Protein 2V14 (pdb70)

CATH classification: 3.30.1520.10

Structure (mmCIF, N/CA/C/O backbone):
data_2V14
#
_entry.id   2V14
#
_cell.length_a   100.894
_cell.length_b   100.894
_cell.length_c   100.894
_cell.angle_alpha   90.00
_cell.angle_beta   90.00
_cell.angle_gamma   90.00
#
_symmetry.space_group_name_H-M   'I 2 3'
#
loop_
_entity.id
_entity.type
_entity.pdbx_description
1 polymer 'KINESIN-LIKE MOTOR PROTEIN C20ORF23'
2 water water
#
loop_
_atom_site.group_PDB
_atom_site.id
_atom_site.type_symbol
_atom_site.label_atom_id
_atom_site.label_alt_id
_atom_site.label_comp_id
_atom_site.label_asym_id
_atom_site.label_entity_id
_atom_site.label_seq_id
_atom_site.pdbx_PDB_ins_code
_atom_site.Cartn_x
_atom_site.Cartn_y
_atom_site.Cartn_z
_atom_site.occupancy
_atom_site.B_iso_or_equiv
_atom_site.auth_seq_id
_atom_site.auth_comp_id
_atom_site.auth_asym_id
_atom_site.auth_atom_id
_atom_site.pdbx_PDB_model_num
ATOM 1 N N . ASP A 1 1 ? 11.549 23.596 6.922 1.00 67.82 1179 ASP A N 1
ATOM 2 C CA . ASP A 1 1 ? 12.754 24.059 6.154 1.00 67.77 1179 ASP A CA 1
ATOM 3 C C . ASP A 1 1 ? 12.559 25.471 5.572 1.00 67.00 1179 ASP A C 1
ATOM 4 O O . ASP A 1 1 ? 13.206 26.424 6.008 1.00 66.87 1179 ASP A O 1
ATOM 9 N N . LEU A 1 2 ? 11.652 25.601 4.606 1.00 66.09 1180 LEU A N 1
ATOM 10 C CA . LEU A 1 2 ? 11.337 26.893 3.996 1.00 64.90 1180 LEU A CA 1
ATOM 11 C C . LEU A 1 2 ? 10.211 27.580 4.754 1.00 64.08 1180 LEU A C 1
ATOM 12 O O . LEU A 1 2 ? 9.954 28.767 4.561 1.00 64.01 1180 LEU A O 1
ATOM 17 N N . LYS A 1 3 ? 9.549 26.817 5.619 1.00 63.00 1181 LYS A N 1
ATOM 18 C CA . LYS A 1 3 ? 8.480 27.326 6.471 1.00 62.03 1181 LYS A CA 1
ATOM 19 C C . LYS A 1 3 ? 9.023 27.818 7.821 1.00 60.44 1181 LYS A C 1
ATOM 20 O O . LYS A 1 3 ? 8.394 28.648 8.490 1.00 60.40 1181 LYS A O 1
ATOM 26 N N . ASP A 1 4 ? 10.197 27.311 8.202 1.00 58.18 1182 ASP A N 1
ATOM 27 C CA . ASP A 1 4 ? 10.943 27.810 9.362 1.00 56.05 1182 ASP A CA 1
ATOM 28 C C . ASP A 1 4 ? 12.332 28.328 8.937 1.00 53.18 1182 ASP A C 1
ATOM 29 O O . ASP A 1 4 ? 13.355 27.739 9.307 1.00 52.94 1182 ASP A O 1
ATOM 34 N N . PRO A 1 5 ? 12.375 29.427 8.156 1.00 50.45 1183 PRO A N 1
ATOM 35 C CA . PRO A 1 5 ? 13.619 29.821 7.477 1.00 48.43 1183 PRO A CA 1
ATOM 36 C C . PRO A 1 5 ? 14.680 30.541 8.335 1.00 46.48 1183 PRO A C 1
ATOM 37 O O . PRO A 1 5 ? 15.861 30.545 7.971 1.00 45.80 1183 PRO A O 1
ATOM 41 N N . ILE A 1 6 ? 14.261 31.159 9.435 1.00 43.85 1184 ILE A N 1
ATOM 42 C CA . ILE A 1 6 ? 15.178 31.881 10.302 1.00 41.77 1184 ILE A CA 1
ATOM 43 C C . ILE A 1 6 ? 15.228 31.217 11.682 1.00 41.18 1184 ILE A C 1
ATOM 44 O O . ILE A 1 6 ? 14.210 31.084 12.361 1.00 40.57 1184 ILE A O 1
ATOM 49 N N . LYS A 1 7 ? 16.414 30.769 12.075 1.00 40.42 1185 LYS A N 1
ATOM 50 C CA . LYS A 1 7 ? 16.610 30.215 13.419 1.00 39.96 1185 LYS A CA 1
ATOM 51 C C . LYS A 1 7 ? 17.527 31.154 14.185 1.00 38.30 1185 LYS A C 1
ATOM 52 O O . LYS A 1 7 ? 18.405 31.812 13.607 1.00 37.40 1185 LYS A O 1
ATOM 58 N N . ILE A 1 8 ? 17.325 31.220 15.490 1.00 36.58 1186 ILE A N 1
ATOM 59 C CA . ILE A 1 8 ? 18.127 32.118 16.289 1.00 35.26 1186 ILE A CA 1
ATOM 60 C C . ILE A 1 8 ? 18.370 31.571 17.698 1.00 33.69 1186 ILE A C 1
ATOM 61 O O . ILE A 1 8 ? 17.492 30.969 18.292 1.00 33.34 1186 ILE A O 1
ATOM 66 N N . SER A 1 9 ? 19.602 31.686 18.184 1.00 31.86 1187 SER A N 1
ATOM 67 C CA . SER A 1 9 ? 19.877 31.349 19.562 1.00 31.46 1187 SER A CA 1
ATOM 68 C C . SER A 1 9 ? 20.944 32.245 20.181 1.00 29.87 1187 SER A C 1
ATOM 69 O O . SER A 1 9 ? 21.639 32.968 19.487 1.00 28.80 1187 SER A O 1
ATOM 72 N N . ILE A 1 10 ? 21.005 32.241 21.508 1.00 28.75 1188 ILE A N 1
ATOM 73 C CA . ILE A 1 10 ? 22.015 32.987 22.222 1.00 28.20 1188 ILE A CA 1
ATOM 74 C C . ILE A 1 10 ? 22.668 31.981 23.133 1.00 27.72 1188 ILE A C 1
ATOM 75 O O . ILE A 1 10 ? 22.282 31.831 24.296 1.00 28.18 1188 ILE A O 1
ATOM 80 N N . PRO A 1 11 ? 23.649 31.247 22.599 1.00 28.04 1189 PRO A N 1
ATOM 81 C CA . PRO A 1 11 ? 24.232 30.169 23.416 1.00 28.29 1189 PRO A CA 1
ATOM 82 C C . PRO A 1 11 ? 25.052 30.630 24.608 1.00 27.98 1189 PRO A C 1
ATOM 83 O O . PRO A 1 11 ? 25.290 29.839 25.507 1.00 27.67 1189 PRO A O 1
ATOM 87 N N . ARG A 1 12 ? 25.479 31.888 24.631 1.00 27.80 1190 ARG A N 1
ATOM 88 C CA . ARG A 1 12 ? 26.323 32.359 25.738 1.00 28.80 1190 ARG A CA 1
ATOM 89 C C . ARG A 1 12 ? 26.469 33.873 25.782 1.00 29.00 1190 ARG A C 1
ATOM 90 O O . ARG A 1 12 ? 26.072 34.576 24.863 1.00 28.20 1190 ARG A O 1
ATOM 98 N N . TYR A 1 13 ? 27.012 34.356 26.881 1.00 29.68 1191 TYR A N 1
ATOM 99 C CA . TYR A 1 13 ? 27.323 35.755 27.044 1.00 30.82 1191 TYR A CA 1
ATOM 100 C C . TYR A 1 13 ? 28.787 35.859 27.483 1.00 31.34 1191 TYR A C 1
ATOM 101 O O . TYR A 1 13 ? 29.387 34.871 27.927 1.00 30.88 1191 TYR A O 1
ATOM 110 N N . VAL A 1 14 ? 29.365 37.044 27.325 1.00 32.61 1192 VAL A N 1
ATOM 111 C CA . VAL A 1 14 ? 30.784 37.275 27.604 1.00 33.72 1192 VAL A CA 1
ATOM 112 C C . VAL A 1 14 ? 30.951 38.640 28.238 1.00 36.18 1192 VAL A C 1
ATOM 113 O O . VAL A 1 14 ? 30.239 39.595 27.895 1.00 36.34 1192 VAL A O 1
ATOM 117 N N . LEU A 1 15 ? 31.879 38.725 29.181 1.00 38.63 1193 LEU A N 1
ATOM 118 C CA . LEU A 1 15 ? 32.192 39.986 29.832 1.00 41.01 1193 LEU A CA 1
ATOM 119 C C . LEU A 1 15 ? 33.213 40.722 28.976 1.00 42.54 1193 LEU A C 1
ATOM 120 O O . LEU A 1 15 ? 34.248 40.160 28.637 1.00 43.14 1193 LEU A O 1
ATOM 125 N N . CYS A 1 16 ? 32.900 41.960 28.601 1.00 44.76 1194 CYS A N 1
ATOM 126 C CA . CYS A 1 16 ? 33.785 42.778 27.770 1.00 46.89 1194 CYS A CA 1
ATOM 127 C C . CYS A 1 16 ? 34.168 44.027 28.511 1.00 48.46 1194 CYS A C 1
ATOM 128 O O . CYS A 1 16 ? 33.424 44.503 29.364 1.00 47.85 1194 CYS A O 1
ATOM 131 N N . GLY A 1 17 ? 35.309 44.588 28.130 1.00 50.95 1195 GLY A N 1
ATOM 132 C CA . GLY A 1 17 ? 35.764 45.848 28.697 1.00 54.07 1195 GLY A CA 1
ATOM 133 C C . GLY A 1 17 ? 36.516 45.629 29.986 1.00 56.14 1195 GLY A C 1
ATOM 134 O O . GLY A 1 17 ? 36.430 44.563 30.604 1.00 56.39 1195 GLY A O 1
ATOM 135 N N . GLN A 1 18 ? 37.279 46.638 30.380 1.00 58.45 1196 GLN A N 1
ATOM 136 C CA . GLN A 1 18 ? 37.987 46.580 31.649 1.00 60.64 1196 GLN A CA 1
ATOM 137 C C . GLN A 1 18 ? 37.623 47.783 32.504 1.00 61.40 1196 GLN A C 1
ATOM 138 O O . GLN A 1 18 ? 37.240 48.849 31.988 1.00 61.61 1196 GLN A O 1
ATOM 144 N N . GLY A 1 19 ? 37.732 47.596 33.816 1.00 62.22 1197 GLY A N 1
ATOM 145 C CA . GLY A 1 19 ? 37.360 48.624 34.762 1.00 62.89 1197 GLY A CA 1
ATOM 146 C C . GLY A 1 19 ? 35.862 48.545 34.916 1.00 63.41 1197 GLY A C 1
ATOM 147 O O . GLY A 1 19 ? 35.311 47.455 35.117 1.00 64.17 1197 GLY A O 1
ATOM 148 N N . LYS A 1 20 ? 35.199 49.696 34.822 1.00 63.24 1198 LYS A N 1
ATOM 149 C CA . LYS A 1 20 ? 33.748 49.756 34.987 1.00 62.64 1198 LYS A CA 1
ATOM 150 C C . LYS A 1 20 ? 33.104 50.352 33.741 1.00 61.61 1198 LYS A C 1
ATOM 151 O O . LYS A 1 20 ? 32.000 50.906 33.777 1.00 61.71 1198 LYS A O 1
ATOM 157 N N . ASP A 1 21 ? 33.846 50.242 32.642 1.00 59.92 1199 ASP A N 1
ATOM 158 C CA . ASP A 1 21 ? 33.260 50.118 31.316 1.00 58.20 1199 ASP A CA 1
ATOM 159 C C . ASP A 1 21 ? 32.837 48.649 31.090 1.00 55.84 1199 ASP A C 1
ATOM 160 O O . ASP A 1 21 ? 32.327 48.313 30.023 1.00 55.91 1199 ASP A O 1
ATOM 165 N N . ALA A 1 22 ? 33.056 47.784 32.086 1.00 52.73 1200 ALA A N 1
ATOM 166 C CA . ALA A 1 22 ? 32.910 46.347 31.879 1.00 49.21 1200 ALA A CA 1
ATOM 167 C C . ALA A 1 22 ? 31.453 45.933 31.842 1.00 46.72 1200 ALA A C 1
ATOM 168 O O . ALA A 1 22 ? 30.662 46.269 32.723 1.00 46.88 1200 ALA A O 1
ATOM 170 N N . HIS A 1 23 ? 31.099 45.196 30.806 1.00 43.14 1201 HIS A N 1
ATOM 171 C CA . HIS A 1 23 ? 29.714 44.887 30.569 1.00 39.76 1201 HIS A CA 1
ATOM 172 C C . HIS A 1 23 ? 29.616 43.548 29.861 1.00 37.84 1201 HIS A C 1
ATOM 173 O O . HIS A 1 23 ? 30.601 43.050 29.299 1.00 37.48 1201 HIS A O 1
ATOM 180 N N . PHE A 1 24 ? 28.424 42.976 29.904 1.00 35.01 1202 PHE A N 1
ATOM 181 C CA . PHE A 1 24 ? 28.144 41.734 29.237 1.00 33.43 1202 PHE A CA 1
ATOM 182 C C . PHE A 1 24 ? 27.627 41.975 27.833 1.00 32.52 1202 PHE A C 1
ATOM 183 O O . PHE A 1 24 ? 26.892 42.936 27.576 1.00 32.45 1202 PHE A O 1
ATOM 191 N N . GLU A 1 25 ? 28.070 41.118 26.928 1.00 31.32 1203 GLU A N 1
ATOM 192 C CA . GLU A 1 25 ? 27.579 41.075 25.562 1.00 30.67 1203 GLU A CA 1
ATOM 193 C C . GLU A 1 25 ? 27.068 39.673 25.290 1.00 29.53 1203 GLU A C 1
ATOM 194 O O . GLU A 1 25 ? 27.623 38.708 25.794 1.00 29.32 1203 GLU A O 1
ATOM 200 N N . PHE A 1 26 ? 26.012 39.582 24.495 1.00 27.73 1204 PHE A N 1
ATOM 201 C CA . PHE A 1 26 ? 25.350 38.328 24.225 1.00 26.28 1204 PHE A CA 1
ATOM 202 C C . PHE A 1 26 ? 25.717 37.858 22.840 1.00 25.64 1204 PHE A C 1
ATOM 203 O O . PHE A 1 26 ? 25.726 38.649 21.891 1.00 24.25 1204 PHE A O 1
ATOM 211 N N . GLU A 1 27 ? 26.045 36.570 22.756 1.00 24.63 1205 GLU A N 1
ATOM 212 C CA . GLU A 1 27 ? 26.483 35.949 21.522 1.00 25.58 1205 GLU A CA 1
ATOM 213 C C . GLU A 1 27 ? 25.255 35.455 20.784 1.00 25.06 1205 GLU A C 1
ATOM 214 O O . GLU A 1 27 ? 24.705 34.405 21.126 1.00 24.32 1205 GLU A O 1
ATOM 220 N N . VAL A 1 28 ? 24.844 36.226 19.780 1.00 24.65 1206 VAL A N 1
ATOM 221 C CA . VAL A 1 28 ? 23.661 35.941 18.996 1.00 24.16 1206 VAL A CA 1
ATOM 222 C C . VAL A 1 28 ? 24.042 35.145 17.758 1.00 25.05 1206 VAL A C 1
ATOM 223 O O . VAL A 1 28 ? 24.772 35.632 16.874 1.00 23.62 1206 VAL A O 1
ATOM 227 N N . LYS A 1 29 ? 23.547 33.911 17.696 1.00 25.58 1207 LYS A N 1
ATOM 228 C CA . LYS A 1 29 ? 23.771 33.075 16.536 1.00 27.07 1207 LYS A CA 1
ATOM 229 C C . LYS A 1 29 ? 22.515 33.045 15.681 1.00 26.90 1207 LYS A C 1
ATOM 230 O O . LYS A 1 29 ? 21.450 32.669 16.158 1.00 26.36 1207 LYS A O 1
ATOM 236 N N . ILE A 1 30 ? 22.647 33.452 14.420 1.00 27.56 1208 ILE A N 1
ATOM 237 C CA . ILE A 1 30 ? 21.499 33.515 13.512 1.00 29.32 1208 ILE A CA 1
ATOM 238 C C . ILE A 1 30 ? 21.743 32.735 12.218 1.00 30.07 1208 ILE A C 1
ATOM 239 O O . ILE A 1 30 ? 22.807 32.827 11.595 1.00 30.97 1208 ILE A O 1
ATOM 244 N N . THR A 1 31 ? 20.737 31.959 11.846 1.00 30.09 1209 THR A N 1
ATOM 245 C CA . THR A 1 31 ? 20.763 31.151 10.665 1.00 31.02 1209 THR A CA 1
ATOM 246 C C . THR A 1 31 ? 19.558 31.566 9.834 1.00 31.08 1209 THR A C 1
ATOM 247 O O . THR A 1 31 ? 18.423 31.524 10.300 1.00 31.17 1209 THR A O 1
ATOM 251 N N . VAL A 1 32 ? 19.813 32.050 8.629 1.00 31.20 1210 VAL A N 1
ATOM 252 C CA . VAL A 1 32 ? 18.733 32.254 7.690 1.00 31.83 1210 VAL A CA 1
ATOM 253 C C . VAL A 1 32 ? 18.998 31.281 6.578 1.00 32.33 1210 VAL A C 1
ATOM 254 O O . VAL A 1 32 ? 19.990 31.425 5.829 1.00 32.09 1210 VAL A O 1
ATOM 258 N N . LEU A 1 33 ? 18.142 30.264 6.514 1.00 33.32 1211 LEU A N 1
ATOM 259 C CA . LEU A 1 33 ? 18.261 29.181 5.538 1.00 35.12 1211 LEU A CA 1
ATOM 260 C C . LEU A 1 33 ? 19.672 28.586 5.611 1.00 36.05 1211 LEU A C 1
ATOM 261 O O . LEU A 1 33 ? 20.079 28.024 6.630 1.00 36.76 1211 LEU A O 1
ATOM 266 N N . ASP A 1 34 ? 20.410 28.762 4.526 1.00 36.94 1212 ASP A N 1
ATOM 267 C CA . ASP A 1 34 ? 21.778 28.316 4.368 1.00 38.55 1212 ASP A CA 1
ATOM 268 C C . ASP A 1 34 ? 22.857 29.053 5.145 1.00 37.59 1212 ASP A C 1
ATOM 269 O O . ASP A 1 34 ? 23.917 28.487 5.360 1.00 39.08 1212 ASP A O 1
ATOM 274 N N . GLU A 1 35 ? 22.630 30.315 5.509 1.00 36.24 1213 GLU A N 1
ATOM 275 C CA . GLU A 1 35 ? 23.696 31.168 6.043 1.00 34.45 121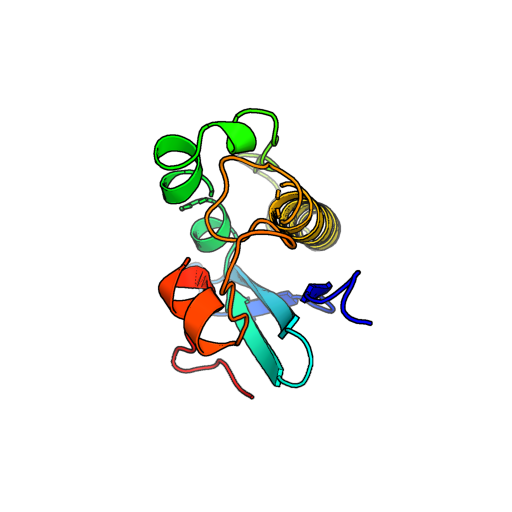3 GLU A CA 1
ATOM 276 C C . GLU A 1 35 ? 23.620 31.288 7.562 1.00 33.23 1213 GLU A C 1
ATOM 277 O O . GLU A 1 35 ? 22.562 31.572 8.106 1.00 33.42 1213 GLU A O 1
ATOM 283 N N . THR A 1 36 ? 24.752 31.105 8.231 1.00 31.20 1214 THR A N 1
ATOM 284 C CA . THR A 1 36 ? 24.844 31.253 9.670 1.00 29.89 1214 THR A CA 1
ATOM 285 C C . THR A 1 36 ? 25.932 32.274 9.968 1.00 28.28 1214 THR A C 1
ATOM 286 O O . THR A 1 36 ? 26.970 32.299 9.283 1.00 28.10 1214 THR A O 1
ATOM 290 N N . TRP A 1 37 ? 25.670 33.148 10.941 1.00 25.38 1215 TRP A N 1
ATOM 291 C CA . TRP A 1 37 ? 26.665 34.094 11.425 1.00 24.08 1215 TRP A CA 1
ATOM 292 C C . TRP A 1 37 ? 26.378 34.450 12.887 1.00 24.04 1215 TRP A C 1
ATOM 293 O O . TRP A 1 37 ? 25.294 34.171 13.407 1.00 22.85 1215 TRP A O 1
ATOM 304 N N . THR A 1 38 ? 27.347 35.086 13.520 1.00 23.90 1216 THR A N 1
ATOM 305 C CA . THR A 1 38 ? 27.289 35.353 14.943 1.00 24.90 1216 THR A CA 1
ATOM 306 C C . THR A 1 38 ? 27.711 36.781 15.206 1.00 24.77 1216 THR A C 1
ATOM 307 O O . THR A 1 38 ? 28.756 37.211 14.722 1.00 25.33 1216 THR A O 1
ATOM 311 N N . VAL A 1 39 ? 26.905 37.498 15.990 1.00 24.67 1217 VAL A N 1
ATOM 312 C CA . VAL A 1 39 ? 27.242 38.835 16.479 1.00 25.05 1217 VAL A CA 1
ATOM 313 C C . VAL A 1 39 ? 27.266 38.879 18.023 1.00 25.35 1217 VAL A C 1
ATOM 314 O O . VAL A 1 39 ? 26.554 38.124 18.679 1.00 25.72 121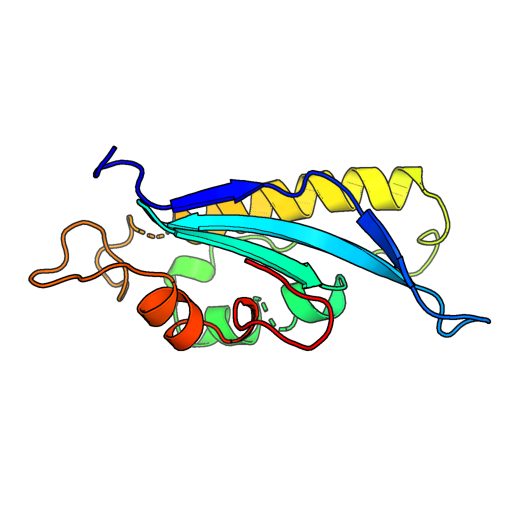7 VAL A O 1
ATOM 318 N N . PHE A 1 40 ? 28.131 39.721 18.579 1.00 25.63 1218 PHE A N 1
ATOM 319 C CA . PHE A 1 40 ? 28.158 40.012 20.011 1.00 25.88 1218 PHE A CA 1
ATOM 320 C C . PHE A 1 40 ? 27.465 41.339 20.239 1.00 26.22 1218 PHE A C 1
ATOM 321 O O . PHE A 1 40 ? 27.859 42.346 19.646 1.00 26.95 1218 PHE A O 1
ATOM 329 N N . ARG A 1 41 ? 26.425 41.338 21.073 1.00 25.24 1219 ARG A N 1
ATOM 330 C CA . ARG A 1 41 ? 25.608 42.530 21.308 1.00 24.83 1219 ARG A CA 1
ATOM 331 C C . ARG A 1 41 ? 25.280 42.688 22.784 1.00 25.10 1219 ARG A C 1
ATOM 332 O O . ARG A 1 41 ? 24.793 41.745 23.422 1.00 25.37 1219 ARG A O 1
ATOM 340 N N . ARG A 1 42 ? 25.537 43.884 23.307 1.00 24.72 1220 ARG A N 1
ATOM 341 C CA . ARG A 1 42 ? 25.147 44.273 24.656 1.00 26.19 1220 ARG A CA 1
ATOM 342 C C . ARG A 1 42 ? 23.629 44.588 24.695 1.00 25.54 1220 ARG A C 1
ATOM 343 O O . ARG A 1 42 ? 23.026 44.830 23.650 1.00 24.31 1220 ARG A O 1
ATOM 351 N N . TYR A 1 43 ? 23.032 44.532 25.889 1.00 24.36 1221 TYR A N 1
ATOM 352 C CA . TYR A 1 43 ? 21.598 44.766 26.092 1.00 25.54 1221 TYR A CA 1
ATOM 353 C C . TYR A 1 43 ? 21.100 46.035 25.400 1.00 26.77 1221 TYR A C 1
ATOM 354 O O . TYR A 1 43 ? 20.033 46.037 24.779 1.00 25.94 1221 TYR A O 1
ATOM 363 N N . SER A 1 44 ? 21.886 47.107 25.550 1.00 28.17 1222 SER A N 1
ATOM 364 C CA . SER A 1 44 ? 21.683 48.392 24.862 1.00 30.48 1222 SER A CA 1
ATOM 365 C C . SER A 1 44 ? 21.364 48.257 23.396 1.00 30.47 1222 SER A C 1
ATOM 366 O O . SER A 1 44 ? 20.436 48.901 22.912 1.00 31.48 1222 SER A O 1
ATOM 369 N N . ARG A 1 45 ? 22.149 47.448 22.687 1.00 29.76 1223 ARG A N 1
ATOM 370 C CA . ARG A 1 45 ? 21.934 47.276 21.240 1.00 29.44 1223 ARG A CA 1
ATOM 371 C C . ARG A 1 45 ? 20.592 46.626 20.918 1.00 28.67 1223 ARG A C 1
ATOM 372 O O . ARG A 1 45 ? 19.911 47.056 19.984 1.00 28.72 1223 ARG A O 1
ATOM 380 N N . PHE A 1 46 ? 20.218 45.585 21.665 1.00 27.65 1224 PHE A N 1
ATOM 381 C CA . PHE A 1 46 ? 18.914 44.942 21.471 1.00 27.60 1224 PHE A CA 1
ATOM 382 C C . PHE A 1 46 ? 17.784 45.953 21.649 1.00 28.59 1224 PHE A C 1
ATOM 383 O O . PHE A 1 46 ? 16.818 45.960 20.879 1.00 28.20 1224 PHE A O 1
ATOM 391 N N . ARG A 1 47 ? 17.880 46.746 22.717 1.00 29.78 1225 ARG A N 1
ATOM 392 C CA . ARG A 1 47 ? 16.866 47.742 23.032 1.00 32.16 1225 ARG A CA 1
ATOM 393 C C . ARG A 1 47 ? 16.764 48.804 21.945 1.00 32.81 1225 ARG A C 1
ATOM 394 O O . ARG A 1 47 ? 15.663 49.170 21.556 1.00 32.84 1225 ARG A O 1
ATOM 402 N N . GLU A 1 48 ? 17.905 49.308 21.474 1.00 34.44 1226 GLU A N 1
ATOM 403 C CA . GLU A 1 48 ? 17.892 50.280 20.383 1.00 37.27 1226 GLU A CA 1
ATOM 404 C C . GLU A 1 48 ? 17.262 49.699 19.118 1.00 38.20 1226 GLU A C 1
ATOM 405 O O . GLU A 1 48 ? 16.565 50.402 18.401 1.00 38.08 1226 GLU A O 1
ATOM 419 N N . HIS A 1 50 ? 14.910 47.320 19.082 1.00 39.09 1228 HIS A N 1
ATOM 420 C CA . HIS A 1 50 ? 13.498 47.221 19.374 1.00 39.03 1228 HIS A CA 1
ATOM 421 C C . HIS A 1 50 ? 12.828 48.579 19.180 1.00 38.86 1228 HIS A C 1
ATOM 422 O O . HIS A 1 50 ? 11.851 48.676 18.470 1.00 38.56 1228 HIS A O 1
ATOM 429 N N . LYS A 1 51 ? 13.386 49.610 19.799 1.00 39.32 1229 LYS A N 1
ATOM 430 C CA . LYS A 1 51 ? 12.809 50.954 19.744 1.00 40.46 1229 LYS A CA 1
ATOM 431 C C . LYS A 1 51 ? 12.695 51.427 18.298 1.00 41.57 1229 LYS A C 1
ATOM 432 O O . LYS A 1 51 ? 11.617 51.847 17.869 1.00 41.45 1229 LYS A O 1
ATOM 438 N N . THR A 1 52 ? 13.805 51.332 17.559 1.00 43.20 1230 THR A N 1
ATOM 439 C CA . THR A 1 52 ? 13.868 51.755 16.155 1.00 44.80 1230 THR A CA 1
ATOM 440 C C . THR A 1 52 ? 12.857 51.045 15.271 1.00 45.85 1230 THR A C 1
ATOM 441 O O . THR A 1 52 ? 12.191 51.674 14.454 1.00 46.51 1230 THR A O 1
ATOM 445 N N . LEU A 1 53 ? 12.731 49.736 15.445 1.00 47.02 1231 LEU A N 1
ATOM 446 C CA . LEU A 1 53 ? 11.873 48.952 14.579 1.00 48.15 1231 LEU A CA 1
ATOM 447 C C . LEU A 1 53 ? 10.411 48.991 15.010 1.00 49.40 1231 LEU A C 1
ATOM 448 O O . LEU A 1 53 ? 9.517 48.837 14.179 1.00 49.54 1231 LEU A O 1
ATOM 453 N N . LYS A 1 54 ? 10.174 49.197 16.299 1.00 51.04 1232 LYS A N 1
ATOM 454 C CA . LYS A 1 54 ? 8.818 49.243 16.852 1.00 53.09 1232 LYS A CA 1
ATOM 455 C C . LYS A 1 54 ? 8.023 50.442 16.342 1.00 53.99 1232 LYS A C 1
ATOM 456 O O . LYS A 1 54 ? 6.796 50.377 16.260 1.00 54.17 1232 LYS A O 1
ATOM 462 N N . LEU A 1 55 ? 8.715 51.532 16.020 1.00 55.37 1233 LEU A N 1
ATOM 463 C CA . LEU A 1 55 ? 8.045 52.682 15.432 1.00 57.28 1233 LEU A CA 1
ATOM 464 C C . LEU A 1 55 ? 7.882 52.575 13.908 1.00 58.10 1233 LEU A C 1
ATOM 465 O O . LEU A 1 55 ? 7.033 53.262 13.323 1.00 58.30 1233 LEU A O 1
ATOM 470 N N . LYS A 1 56 ? 8.664 51.702 13.272 1.00 58.97 1234 LYS A N 1
ATOM 471 C CA . LYS A 1 56 ? 8.551 51.519 11.825 1.00 60.09 1234 LYS A CA 1
ATOM 472 C C . LYS A 1 56 ? 7.510 50.478 11.471 1.00 60.29 1234 LYS A C 1
ATOM 473 O O . LYS A 1 56 ? 6.870 50.569 10.425 1.00 60.53 1234 LYS A O 1
ATOM 479 N N . TYR A 1 57 ? 7.348 49.493 12.348 1.00 60.83 1235 TYR A N 1
ATOM 480 C CA . TYR A 1 57 ? 6.413 48.393 12.128 1.00 61.37 1235 TYR A CA 1
ATOM 481 C C . TYR A 1 57 ? 5.491 48.257 13.321 1.00 61.82 1235 TYR A C 1
ATOM 482 O O . TYR A 1 57 ? 5.945 48.123 14.455 1.00 62.11 1235 TYR A O 1
ATOM 491 N N . ALA A 1 58 ? 4.192 48.303 13.053 1.00 62.57 1236 ALA A N 1
ATOM 492 C CA . ALA A 1 58 ? 3.183 48.346 14.111 1.00 62.91 1236 ALA A CA 1
ATOM 493 C C . ALA A 1 58 ? 2.973 46.990 14.757 1.00 62.97 1236 ALA A C 1
ATOM 494 O O . ALA A 1 58 ? 2.647 46.919 15.946 1.00 63.53 1236 ALA A O 1
ATOM 496 N N . GLU A 1 59 ? 3.165 45.921 13.982 1.00 62.53 1237 GLU A N 1
ATOM 497 C CA . GLU A 1 59 ? 3.008 44.554 14.493 1.00 62.06 1237 GLU A CA 1
ATOM 498 C C . GLU A 1 59 ? 3.912 44.244 15.685 1.00 61.59 1237 GLU A C 1
ATOM 499 O O . GLU A 1 59 ? 3.691 43.262 16.394 1.00 61.73 1237 GLU A O 1
ATOM 505 N N . LEU A 1 60 ? 4.911 45.100 15.894 1.00 60.93 1238 LEU A N 1
ATOM 506 C CA . LEU A 1 60 ? 5.861 44.980 16.989 1.00 60.40 1238 LEU A CA 1
ATOM 507 C C . LEU A 1 60 ? 5.405 45.685 18.279 1.00 60.19 1238 LEU A C 1
ATOM 508 O O . LEU A 1 60 ? 6.117 45.659 19.282 1.00 60.42 1238 LEU A O 1
ATOM 513 N N . ALA A 1 61 ? 4.229 46.311 18.248 1.00 59.88 1239 ALA A N 1
ATOM 514 C CA . ALA A 1 61 ? 3.594 46.871 19.462 1.00 59.29 1239 ALA A CA 1
ATOM 515 C C . ALA A 1 61 ? 3.169 45.798 20.479 1.00 58.43 1239 ALA A C 1
ATOM 516 O O . ALA A 1 61 ? 3.172 46.042 21.686 1.00 58.61 1239 ALA A O 1
ATOM 518 N N . ALA A 1 62 ? 2.805 44.620 19.990 1.00 57.08 1240 ALA A N 1
ATOM 519 C CA . ALA A 1 62 ? 2.444 43.508 20.861 1.00 56.00 1240 ALA A CA 1
ATOM 520 C C . ALA A 1 62 ? 3.656 42.861 21.562 1.00 55.11 1240 ALA A C 1
ATOM 521 O O . ALA A 1 62 ? 3.492 42.083 22.511 1.00 55.29 1240 ALA A O 1
ATOM 523 N N . LEU A 1 63 ? 4.866 43.153 21.085 1.00 53.68 1241 LEU A N 1
ATOM 524 C CA . LEU A 1 63 ? 6.073 42.564 21.675 1.00 51.65 1241 LEU A CA 1
ATOM 525 C C . LEU A 1 63 ? 6.495 43.313 22.915 1.00 50.08 1241 LEU A C 1
ATOM 526 O O . LEU A 1 63 ? 6.625 44.542 22.888 1.00 50.46 1241 LEU A O 1
ATOM 531 N N . GLU A 1 64 ? 6.717 42.583 23.999 1.00 48.10 1242 GLU A N 1
ATOM 532 C CA . GLU A 1 64 ? 7.245 43.204 25.207 1.00 46.76 1242 GLU A CA 1
ATOM 533 C C . GLU A 1 64 ? 8.757 42.966 25.329 1.00 44.63 1242 GLU A C 1
ATOM 534 O O . GLU A 1 64 ? 9.213 41.827 25.443 1.00 44.47 1242 GLU A O 1
ATOM 540 N N . PHE A 1 65 ? 9.522 44.053 25.314 1.00 41.79 1243 PHE A N 1
ATOM 541 C CA . PHE A 1 65 ? 10.962 43.957 25.447 1.00 38.76 1243 PHE A CA 1
ATOM 542 C C . PHE A 1 65 ? 11.376 43.786 26.925 1.00 38.14 1243 PHE A C 1
ATOM 543 O O . PHE A 1 65 ? 10.876 44.500 27.785 1.00 37.96 1243 PHE A O 1
ATOM 551 N N . PRO A 1 66 ? 12.297 42.834 27.220 1.00 37.49 1244 PRO A N 1
ATOM 552 C CA . PRO A 1 66 ? 12.664 42.621 28.631 1.00 36.42 1244 PRO A CA 1
ATOM 553 C C . PRO A 1 66 ? 13.354 43.820 29.267 1.00 35.74 1244 PRO A C 1
ATOM 554 O O . PRO A 1 66 ? 14.353 44.303 28.715 1.00 35.49 1244 PRO A O 1
ATOM 558 N N . PRO A 1 67 ? 12.818 44.306 30.418 1.00 34.66 1245 PRO A N 1
ATOM 559 C CA . PRO A 1 67 ? 13.390 45.440 31.137 1.00 34.38 1245 PRO A CA 1
ATOM 560 C C . PRO A 1 67 ? 14.635 45.072 31.884 1.00 33.83 1245 PRO A C 1
ATOM 561 O O . PRO A 1 67 ? 14.910 43.894 32.110 1.00 34.66 1245 PRO A O 1
ATOM 565 N N . LYS A 1 68 ? 15.372 46.099 32.260 1.00 33.60 1246 LYS A N 1
ATOM 566 C CA . LYS A 1 68 ? 16.609 45.996 32.988 1.00 33.68 1246 LYS A CA 1
ATOM 567 C C . LYS A 1 68 ? 16.448 46.820 34.259 1.00 33.99 1246 LYS A C 1
ATOM 568 O O . LYS A 1 68 ? 16.160 48.029 34.192 1.00 33.54 1246 LYS A O 1
ATOM 574 N N . LYS A 1 69 ? 16.628 46.156 35.404 1.00 33.91 1247 LYS A N 1
ATOM 575 C CA . LYS A 1 69 ? 16.515 46.820 36.697 1.00 34.12 1247 LYS A CA 1
ATOM 576 C C . LYS A 1 69 ? 17.690 47.758 36.878 1.00 34.44 1247 LYS A C 1
ATOM 577 O O . LYS A 1 69 ? 18.758 47.557 36.269 1.00 34.45 1247 LYS A O 1
ATOM 583 N N . LEU A 1 70 ? 17.500 48.781 37.710 1.00 35.03 1248 LEU A N 1
ATOM 584 C CA . LEU A 1 70 ? 18.573 49.732 38.007 1.00 36.10 1248 LEU A CA 1
ATOM 585 C C . LEU A 1 70 ? 19.754 49.061 38.706 1.00 36.96 1248 LEU A C 1
ATOM 586 O O . LEU A 1 70 ? 20.909 49.244 38.310 1.00 37.52 1248 LEU A O 1
ATOM 591 N N . PHE A 1 71 ? 19.477 48.286 39.746 1.00 37.94 1249 PHE A N 1
ATOM 592 C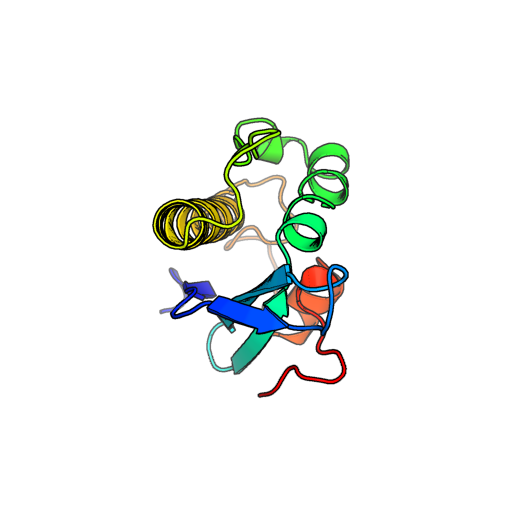 CA . PHE A 1 71 ? 20.569 47.612 40.448 1.00 38.85 1249 PHE A CA 1
ATOM 593 C C . PHE A 1 71 ? 20.570 46.111 40.204 1.00 38.88 1249 PHE A C 1
ATOM 594 O O . PHE A 1 71 ? 19.542 45.526 39.850 1.00 39.32 1249 PHE A O 1
ATOM 602 N N . GLY A 1 72 ? 21.742 45.507 40.368 1.00 39.41 1250 GLY A N 1
ATOM 603 C CA . GLY A 1 72 ? 21.875 44.047 40.424 1.00 39.49 1250 GLY A CA 1
ATOM 604 C C . GLY A 1 72 ? 22.387 43.353 39.178 1.00 39.44 1250 GLY A C 1
ATOM 605 O O . GLY A 1 72 ? 22.384 42.121 39.113 1.00 40.20 1250 GLY A O 1
ATOM 606 N N . ASN A 1 73 ? 22.832 44.122 38.189 1.00 38.96 1251 ASN A N 1
ATOM 607 C CA . ASN A 1 73 ? 23.267 43.542 36.917 1.00 38.41 1251 ASN A CA 1
ATOM 608 C C . ASN A 1 73 ? 24.724 43.076 36.888 1.00 38.34 1251 ASN A C 1
ATOM 609 O O . ASN A 1 73 ? 25.275 42.790 35.808 1.00 38.35 1251 ASN A O 1
ATOM 614 N N . LYS A 1 74 ? 25.352 43.013 38.060 1.00 37.73 1252 LYS A N 1
ATOM 615 C CA . LYS A 1 74 ? 26.675 42.380 38.156 1.00 38.37 1252 LYS A CA 1
ATOM 616 C C . LYS A 1 74 ? 26.559 40.916 38.617 1.00 37.28 1252 LYS A C 1
ATOM 617 O O . LYS A 1 74 ? 27.538 40.181 38.598 1.00 37.26 1252 LYS A O 1
ATOM 623 N N . ASP A 1 75 ? 25.348 40.510 39.005 1.00 36.42 1253 ASP A N 1
ATOM 624 C CA . ASP A 1 75 ? 25.033 39.119 39.347 1.00 35.26 1253 ASP A CA 1
ATOM 625 C C . ASP A 1 75 ? 24.851 38.276 38.071 1.00 34.43 1253 ASP A C 1
ATOM 626 O O . ASP A 1 75 ? 23.935 38.529 37.278 1.00 33.63 1253 ASP A O 1
ATOM 631 N N . GLU A 1 76 ? 25.702 37.269 37.882 1.00 33.23 1254 GLU A N 1
ATOM 632 C CA . GLU A 1 76 ? 25.629 36.423 36.680 1.00 33.08 1254 GLU A CA 1
ATOM 633 C C . GLU A 1 76 ? 24.278 35.729 36.489 1.00 32.07 1254 GLU A C 1
ATOM 634 O O . GLU A 1 76 ? 23.889 35.429 35.353 1.00 31.91 1254 GLU A O 1
ATOM 640 N N . ARG A 1 77 ? 23.563 35.491 37.584 1.00 29.83 1255 ARG A N 1
ATOM 641 C CA . ARG A 1 77 ? 22.254 34.854 37.492 1.00 29.58 1255 ARG A CA 1
ATOM 642 C C . ARG A 1 77 ? 21.237 35.756 36.819 1.00 28.60 1255 ARG A C 1
ATOM 643 O O . ARG A 1 77 ? 20.381 35.287 36.091 1.00 28.81 1255 ARG A O 1
ATOM 651 N N . VAL A 1 78 ? 21.324 37.045 37.115 1.00 27.58 1256 VAL A N 1
ATOM 652 C CA . VAL A 1 78 ? 20.599 38.082 36.402 1.00 26.95 1256 VAL A CA 1
ATOM 653 C C . VAL A 1 78 ? 20.948 38.078 34.918 1.00 25.99 1256 VAL A C 1
ATOM 654 O O . VAL A 1 78 ? 20.067 38.108 34.072 1.00 25.80 1256 VAL A O 1
ATOM 658 N N . ILE A 1 79 ? 22.242 38.024 34.616 1.00 25.84 1257 ILE A N 1
ATOM 659 C CA . ILE A 1 79 ? 22.701 38.024 33.247 1.00 25.41 1257 ILE A CA 1
ATOM 660 C C . ILE A 1 79 ? 22.234 36.771 32.515 1.00 25.42 1257 ILE A C 1
ATOM 661 O O . ILE A 1 79 ? 21.804 36.853 31.362 1.00 25.41 1257 ILE A O 1
ATOM 666 N N . ALA A 1 80 ? 22.293 35.618 33.189 1.00 24.37 1258 ALA A N 1
ATOM 667 C CA . ALA A 1 80 ? 21.824 34.369 32.601 1.00 24.25 1258 ALA A CA 1
ATOM 668 C C . ALA A 1 80 ? 20.328 34.418 32.293 1.00 24.36 1258 ALA A C 1
ATOM 669 O O . ALA A 1 80 ? 19.887 33.924 31.256 1.00 23.63 1258 ALA A O 1
ATOM 671 N N . GLU A 1 81 ? 19.536 34.963 33.217 1.00 24.65 1259 GLU A N 1
ATOM 672 C CA . GLU A 1 81 ? 18.104 35.134 32.943 1.00 26.08 1259 GLU A CA 1
ATOM 673 C C . GLU A 1 81 ? 17.914 36.085 31.766 1.00 25.61 1259 GLU A C 1
ATOM 674 O O . GLU A 1 81 ? 17.107 35.817 30.871 1.00 25.62 1259 GLU A O 1
ATOM 680 N N . ARG A 1 82 ? 18.683 37.178 31.741 1.00 25.97 1260 ARG A N 1
ATOM 681 C CA . ARG A 1 82 ? 18.642 38.088 30.569 1.00 25.82 1260 ARG A CA 1
ATOM 682 C C . ARG A 1 82 ? 18.909 37.372 29.223 1.00 25.00 1260 ARG A C 1
ATOM 683 O O . ARG A 1 82 ? 18.185 37.596 28.236 1.00 25.23 1260 ARG A O 1
ATOM 691 N N . ARG A 1 83 ? 19.929 36.518 29.188 1.00 24.00 1261 ARG A N 1
ATOM 692 C CA . ARG A 1 83 ? 20.246 35.744 27.995 1.00 22.99 1261 ARG A CA 1
ATOM 693 C C . ARG A 1 83 ? 18.998 35.006 27.489 1.00 23.40 1261 ARG A C 1
ATOM 694 O O . ARG A 1 83 ? 18.701 34.987 26.293 1.00 22.44 1261 ARG A O 1
ATOM 702 N N . SER A 1 84 ? 18.285 34.395 28.421 1.00 23.43 1262 SER A N 1
ATOM 703 C CA . SER A 1 84 ? 17.094 33.630 28.110 1.00 25.51 1262 SER A CA 1
ATOM 704 C C . SER A 1 84 ? 15.968 34.509 27.581 1.00 25.32 1262 SER A C 1
ATOM 705 O O . SER A 1 84 ? 15.332 34.189 26.583 1.00 26.26 1262 SER A O 1
ATOM 708 N N . HIS A 1 85 ? 15.717 35.619 28.256 1.00 25.32 1263 HIS A N 1
ATOM 709 C CA . HIS A 1 85 ? 14.653 36.510 27.843 1.00 26.24 1263 HIS A CA 1
ATOM 710 C C . HIS A 1 85 ? 14.952 37.176 26.499 1.00 25.09 1263 HIS A C 1
ATOM 711 O O . HIS A 1 85 ? 14.052 37.364 25.701 1.00 24.79 1263 HIS A O 1
ATOM 718 N N . LEU A 1 86 ? 16.212 37.547 26.273 1.00 24.53 1264 LEU A N 1
ATOM 719 C CA . LEU A 1 86 ? 16.617 38.152 24.991 1.00 24.02 1264 LEU A CA 1
ATOM 720 C C . LEU A 1 86 ? 16.510 37.129 23.863 1.00 24.00 1264 LEU A C 1
ATOM 721 O O . LEU A 1 86 ? 16.105 37.469 22.754 1.00 24.44 1264 LEU A O 1
ATOM 726 N N . GLU A 1 87 ? 16.838 35.872 24.143 1.00 23.75 1265 GLU A N 1
ATOM 727 C CA . GLU A 1 87 ? 16.711 34.841 23.124 1.00 24.83 1265 GLU A CA 1
ATOM 728 C C . GLU A 1 87 ? 15.217 34.643 22.783 1.00 25.92 1265 GLU A C 1
ATOM 729 O O . GLU A 1 87 ? 14.836 34.572 21.606 1.00 25.45 1265 GLU A O 1
ATOM 735 N N . LYS A 1 88 ? 14.372 34.566 23.806 1.00 26.77 1266 LYS A N 1
ATOM 736 C CA . LYS A 1 88 ? 12.937 34.501 23.555 1.00 28.62 1266 LYS A CA 1
ATOM 737 C C . LYS A 1 88 ? 12.456 35.741 22.766 1.00 28.48 1266 LYS A C 1
ATOM 738 O O . LYS A 1 88 ? 11.756 35.597 21.780 1.00 27.76 1266 LYS A O 1
ATOM 744 N N . TYR A 1 89 ? 12.873 36.943 23.167 1.00 29.27 1267 TYR A N 1
ATOM 745 C CA . TYR A 1 89 ? 12.514 38.146 22.40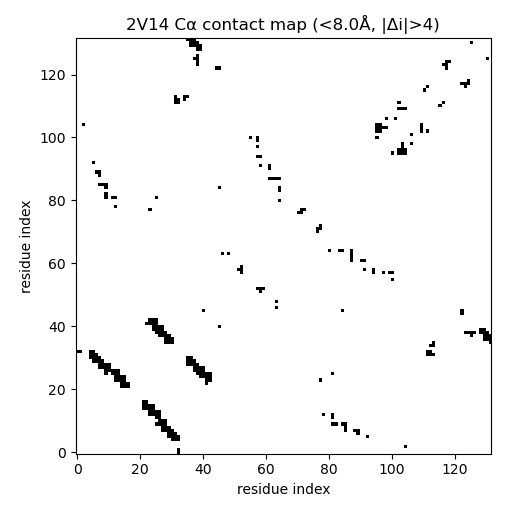1 1.00 30.42 1267 TYR A CA 1
ATOM 746 C C . TYR A 1 89 ? 12.857 38.058 20.893 1.00 30.78 1267 TYR A C 1
ATOM 747 O O . TYR A 1 89 ? 12.000 38.328 20.028 1.00 30.45 1267 TYR A O 1
ATOM 756 N N . LEU A 1 90 ? 14.101 37.690 20.578 1.00 30.39 1268 LEU A N 1
ATOM 757 C CA . LEU A 1 90 ? 14.535 37.574 19.173 1.00 30.62 1268 LEU A CA 1
ATOM 758 C C . LEU A 1 90 ? 13.705 36.568 18.378 1.00 30.88 1268 LEU A C 1
ATOM 759 O O . LEU A 1 90 ? 13.356 36.804 17.217 1.00 29.97 1268 LEU A O 1
ATOM 764 N N . ARG A 1 91 ? 13.386 35.455 19.027 1.00 31.39 1269 ARG A N 1
ATOM 765 C CA . ARG A 1 91 ? 12.563 34.415 18.434 1.00 33.30 1269 ARG A CA 1
ATOM 766 C C . ARG A 1 91 ? 11.132 34.875 18.228 1.00 34.19 1269 ARG A C 1
ATOM 767 O O . ARG A 1 91 ? 10.561 34.620 17.178 1.00 34.24 1269 ARG A O 1
ATOM 775 N N . ASP A 1 92 ? 10.565 35.599 19.193 1.00 35.56 1270 ASP A N 1
ATOM 776 C CA . ASP A 1 92 ? 9.255 36.244 18.936 1.00 36.90 1270 ASP A CA 1
ATOM 777 C C . ASP A 1 92 ? 9.330 37.328 17.863 1.00 36.72 1270 ASP A C 1
ATOM 778 O O . ASP A 1 92 ? 8.417 37.456 17.042 1.00 37.27 1270 ASP A O 1
ATOM 783 N N . PHE A 1 93 ? 10.418 38.091 17.850 1.00 36.66 1271 PHE A N 1
ATOM 784 C CA . PHE A 1 93 ? 10.572 39.160 16.865 1.00 37.18 1271 PHE A CA 1
ATOM 785 C C . PHE A 1 93 ? 10.431 38.586 15.439 1.00 37.23 1271 PHE A C 1
ATOM 786 O O . PHE A 1 93 ? 9.649 39.080 14.642 1.00 35.51 1271 PHE A O 1
ATOM 794 N N . PHE A 1 94 ? 11.159 37.509 15.157 1.00 37.87 1272 PHE A N 1
ATOM 795 C CA . PHE A 1 94 ? 11.101 36.873 13.856 1.00 38.54 1272 PHE A CA 1
ATOM 796 C C . PHE A 1 94 ? 9.781 36.179 13.526 1.00 39.84 1272 PHE A C 1
ATOM 797 O O .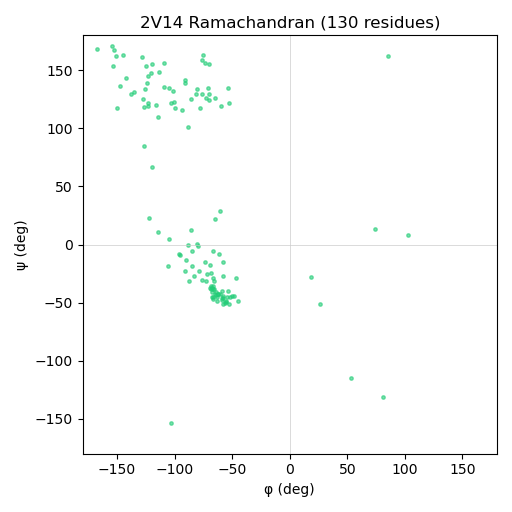 PHE A 1 94 ? 9.360 36.211 12.371 1.00 39.30 1272 PHE A O 1
ATOM 805 N N . SER A 1 95 ? 9.138 35.574 14.529 1.00 41.44 1273 SER A N 1
ATOM 806 C CA . SER A 1 95 ? 7.790 34.995 14.378 1.00 43.65 1273 SER A CA 1
ATOM 807 C C . SER A 1 95 ? 6.797 36.020 13.857 1.00 44.68 1273 SER A C 1
ATOM 808 O O . SER A 1 95 ? 6.049 35.750 12.915 1.00 45.44 1273 SER A O 1
ATOM 811 N N . VAL A 1 96 ? 6.798 37.192 14.485 1.00 45.46 1274 VAL A N 1
ATOM 812 C CA . VAL A 1 96 ? 5.917 38.291 14.111 1.00 46.30 1274 VAL A CA 1
ATOM 813 C C . VAL A 1 96 ? 6.249 38.804 12.705 1.00 46.86 1274 VAL A C 1
ATOM 814 O O . VAL A 1 96 ? 5.369 38.901 11.856 1.00 46.79 1274 VAL A O 1
ATOM 826 N N . LEU A 1 98 ? 7.770 37.400 10.233 1.00 48.69 1276 LEU A N 1
ATOM 827 C CA . LEU A 1 98 ? 7.582 36.418 9.190 1.00 49.81 1276 LEU A CA 1
ATOM 828 C C . LEU A 1 98 ? 6.103 36.126 8.941 1.00 51.32 1276 LEU A C 1
ATOM 829 O O . LEU A 1 98 ? 5.727 35.743 7.835 1.00 51.16 1276 LEU A O 1
ATOM 834 N N . GLN A 1 99 ? 5.269 36.298 9.966 1.00 52.86 1277 GLN A N 1
ATOM 835 C CA . GLN A 1 99 ? 3.864 35.907 9.866 1.00 54.54 1277 GLN A CA 1
ATOM 836 C C . GLN A 1 99 ? 2.840 37.031 9.723 1.00 54.88 1277 GLN A C 1
ATOM 837 O O . GLN A 1 99 ? 1.715 36.787 9.279 1.00 55.57 1277 GLN A O 1
ATOM 843 N N . SER A 1 100 ? 3.236 38.253 10.066 1.00 55.02 1278 SER A N 1
ATOM 844 C CA . SER A 1 100 ? 2.404 39.421 9.834 1.00 54.94 1278 SER A CA 1
ATOM 845 C C . SER A 1 100 ? 2.378 39.742 8.343 1.00 55.12 1278 SER A C 1
ATOM 846 O O . SER A 1 100 ? 3.435 39.891 7.723 1.00 55.12 1278 SER A O 1
ATOM 849 N N . ALA A 1 101 ? 1.176 39.852 7.771 1.00 55.00 1279 ALA A N 1
ATOM 850 C CA . ALA A 1 101 ? 1.028 40.102 6.332 1.00 54.79 1279 ALA A CA 1
ATOM 851 C C . ALA A 1 101 ? 1.493 41.496 5.920 1.00 54.62 1279 ALA A C 1
ATOM 852 O O . ALA A 1 101 ? 1.875 41.718 4.772 1.00 54.64 1279 ALA A O 1
ATOM 854 N N . THR A 1 102 ? 1.481 42.427 6.866 1.00 54.44 1280 THR A N 1
ATOM 855 C CA . THR A 1 102 ? 1.932 43.792 6.609 1.00 54.46 1280 THR A CA 1
ATOM 856 C C . THR A 1 102 ? 3.471 43.931 6.627 1.00 54.31 1280 THR A C 1
ATOM 857 O O . THR A 1 102 ? 4.015 45.016 6.376 1.00 54.40 1280 THR A O 1
ATOM 861 N N . SER A 1 103 ? 4.158 42.820 6.893 1.00 54.02 1281 SER A N 1
ATOM 862 C CA . SER A 1 103 ? 5.603 42.810 7.137 1.00 53.48 1281 SER A CA 1
ATOM 863 C C . SER A 1 103 ? 6.430 42.596 5.873 1.00 52.99 1281 SER A C 1
ATOM 864 O O . SER A 1 103 ? 6.091 41.751 5.045 1.00 52.78 1281 SER A O 1
ATOM 867 N N . PRO A 1 104 ? 7.541 43.342 5.740 1.00 52.52 1282 PRO A N 1
ATOM 868 C CA . PRO A 1 104 ? 8.428 43.173 4.591 1.00 52.19 1282 PRO A CA 1
ATOM 869 C C . PRO A 1 104 ? 9.139 41.814 4.569 1.00 51.95 1282 PRO A C 1
ATOM 870 O O . PRO A 1 104 ? 9.825 41.495 3.594 1.00 51.80 1282 PRO A O 1
ATOM 874 N N . LEU A 1 105 ? 8.966 41.025 5.629 1.00 51.48 1283 LEU A N 1
ATOM 875 C CA . LEU A 1 105 ? 9.535 39.681 5.699 1.00 50.83 1283 LEU A CA 1
ATOM 876 C C . LEU A 1 105 ? 8.476 38.579 5.724 1.00 50.64 1283 LEU A C 1
ATOM 877 O O . LEU A 1 105 ? 8.800 37.415 5.993 1.00 50.08 1283 LEU A O 1
ATOM 882 N N . HIS A 1 106 ? 7.216 38.933 5.464 1.00 50.87 1284 HIS A N 1
ATOM 883 C CA . HIS A 1 106 ? 6.136 37.943 5.485 1.00 51.12 1284 HIS A CA 1
ATOM 884 C C . HIS A 1 106 ? 6.496 36.744 4.580 1.00 51.39 1284 HIS A C 1
ATOM 885 O O . HIS A 1 106 ? 6.756 36.928 3.388 1.00 51.12 1284 HIS A O 1
ATOM 892 N N . ILE A 1 107 ? 6.527 35.536 5.157 1.00 51.47 1285 ILE A N 1
ATOM 893 C CA . ILE A 1 107 ? 6.961 34.332 4.430 1.00 52.34 1285 ILE A CA 1
ATOM 894 C C . ILE A 1 107 ? 6.339 34.178 3.045 1.00 52.89 1285 ILE A C 1
ATOM 895 O O . ILE A 1 107 ? 6.939 33.567 2.155 1.00 53.02 1285 ILE A O 1
ATOM 900 N N . ASN A 1 108 ? 5.135 34.710 2.875 1.00 53.29 1286 ASN A N 1
ATOM 901 C CA . ASN A 1 108 ? 4.422 34.557 1.617 1.00 53.99 1286 ASN A CA 1
ATOM 902 C C . ASN A 1 108 ? 4.391 35.793 0.737 1.00 53.75 1286 ASN A C 1
ATOM 903 O O . ASN A 1 108 ? 3.750 35.779 -0.297 1.00 54.61 1286 ASN A O 1
ATOM 908 N N . LYS A 1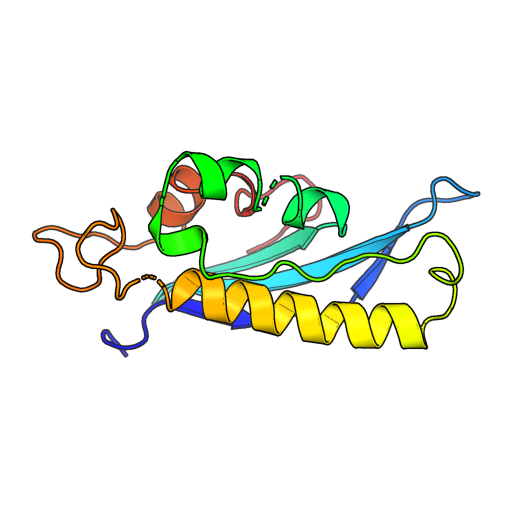 109 ? 5.080 36.855 1.137 1.00 53.53 1287 LYS A N 1
ATOM 909 C CA . LYS A 1 109 ? 5.245 38.006 0.262 1.00 53.85 1287 LYS A CA 1
ATOM 910 C C . LYS A 1 109 ? 5.814 37.517 -1.079 1.00 53.93 1287 LYS A C 1
ATOM 911 O O . LYS A 1 109 ? 6.740 36.673 -1.122 1.00 53.50 1287 LYS A O 1
ATOM 917 N N . VAL A 1 110 ? 5.223 38.012 -2.166 1.00 53.38 1288 VAL A N 1
ATOM 918 C CA . VAL A 1 110 ? 5.637 37.605 -3.504 1.00 52.68 1288 VAL A CA 1
ATOM 919 C C . VAL A 1 110 ? 6.995 38.176 -3.810 1.00 51.71 1288 VAL A C 1
ATOM 920 O O . VAL A 1 110 ? 7.246 39.381 -3.612 1.00 51.72 1288 VAL A O 1
ATOM 924 N N . GLY A 1 111 ? 7.880 37.290 -4.258 1.00 50.34 1289 GLY A N 1
ATOM 925 C CA . GLY A 1 111 ? 9.236 37.669 -4.579 1.00 48.28 1289 GLY A CA 1
ATOM 926 C C . GLY A 1 111 ? 10.086 37.919 -3.359 1.00 46.92 1289 GLY A C 1
ATOM 927 O O . GLY A 1 111 ? 11.167 38.485 -3.481 1.00 47.09 1289 GLY A O 1
ATOM 928 N N . LEU A 1 112 ? 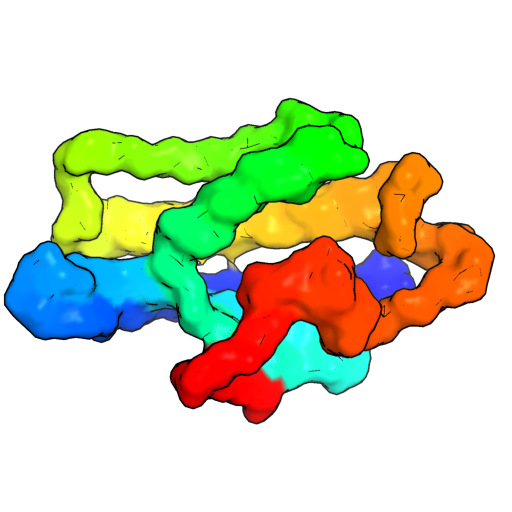9.603 37.517 -2.180 1.00 45.60 1290 LEU A N 1
ATOM 929 C CA . LEU A 1 112 ? 10.424 37.587 -0.963 1.00 43.97 1290 LEU A CA 1
ATOM 930 C C . LEU A 1 112 ? 11.690 36.748 -1.137 1.00 43.24 1290 LEU A C 1
ATOM 931 O O . LEU A 1 112 ? 11.631 35.519 -1.356 1.00 42.54 1290 LEU A O 1
ATOM 936 N N . THR A 1 113 ? 12.821 37.432 -1.043 1.00 42.48 1291 THR A N 1
ATOM 937 C CA . THR A 1 113 ? 14.108 36.797 -0.996 1.00 42.25 1291 THR A CA 1
ATOM 938 C C . THR A 1 113 ? 14.619 36.990 0.428 1.00 41.52 1291 THR A C 1
ATOM 939 O O . THR A 1 113 ? 14.501 38.086 0.994 1.00 41.33 1291 THR A O 1
ATOM 943 N N . LEU A 1 114 ? 15.169 35.924 1.004 1.00 40.05 1292 LEU A N 1
ATOM 944 C CA . LEU A 1 114 ? 15.605 35.922 2.398 1.00 38.77 1292 LEU A CA 1
ATOM 945 C C . LEU A 1 114 ? 17.070 35.476 2.515 1.00 37.59 1292 LEU A C 1
ATOM 946 O O . LEU A 1 114 ? 17.416 34.356 2.154 1.00 37.69 1292 LEU A O 1
ATOM 951 N N . SER A 1 115 ? 17.920 36.353 3.023 1.00 35.12 1293 SER A N 1
ATOM 952 C CA . SER A 1 115 ? 19.319 36.034 3.159 1.00 34.18 1293 SER A CA 1
ATOM 953 C C . SER A 1 115 ? 19.924 36.859 4.280 1.00 34.02 1293 SER A C 1
ATOM 954 O O . SER A 1 115 ? 19.284 37.791 4.797 1.00 33.66 1293 SER A O 1
ATOM 957 N N . LYS A 1 116 ? 21.158 36.530 4.637 1.00 33.38 1294 LYS A N 1
ATOM 958 C CA . LYS A 1 116 ? 21.906 37.338 5.572 1.00 33.82 1294 LYS A CA 1
ATOM 959 C C . LYS A 1 116 ? 21.822 38.768 5.089 1.00 34.08 1294 LYS A C 1
ATOM 960 O O . LYS A 1 116 ? 21.599 39.686 5.887 1.00 33.25 1294 LYS A O 1
ATOM 966 N N . HIS A 1 117 ? 21.996 38.944 3.777 1.00 34.55 1295 HIS A N 1
ATOM 967 C CA . HIS A 1 117 ? 21.952 40.257 3.168 1.00 35.32 1295 HIS A CA 1
ATOM 968 C C . HIS A 1 117 ? 20.644 41.021 3.443 1.00 35.74 1295 HIS A C 1
ATOM 969 O O . HIS A 1 117 ? 20.679 42.182 3.852 1.00 35.99 1295 HIS A O 1
ATOM 976 N N . THR A 1 118 ? 19.501 40.381 3.207 1.00 35.87 1296 THR A N 1
ATOM 977 C CA . THR A 1 118 ? 18.228 41.076 3.363 1.00 36.74 1296 THR A CA 1
ATOM 978 C C . THR A 1 118 ? 17.899 41.311 4.842 1.00 36.61 1296 THR A C 1
ATOM 979 O O . THR A 1 118 ? 17.280 42.315 5.188 1.00 36.40 1296 THR A O 1
ATOM 983 N N . ILE A 1 119 ? 18.347 40.394 5.697 1.00 36.51 1297 ILE A N 1
ATOM 984 C CA . ILE A 1 119 ? 18.243 40.550 7.145 1.00 36.82 1297 ILE A CA 1
ATOM 985 C C . ILE A 1 119 ? 19.129 41.679 7.672 1.00 37.08 1297 ILE A C 1
ATOM 986 O O . ILE A 1 119 ? 18.672 42.486 8.489 1.00 36.69 1297 ILE A O 1
ATOM 991 N N . CYS A 1 120 ? 20.379 41.756 7.210 1.00 37.26 1298 CYS A N 1
ATOM 992 C CA . CYS A 1 120 ? 21.247 42.849 7.634 1.00 38.06 1298 CYS A CA 1
ATOM 993 C C . CYS A 1 120 ? 20.759 44.213 7.127 1.00 39.08 1298 CYS A C 1
ATOM 994 O O . CYS A 1 120 ? 20.865 45.210 7.845 1.00 39.52 1298 CYS A O 1
ATOM 997 N N . GLU A 1 121 ? 20.197 44.253 5.921 1.00 40.20 1299 GLU A N 1
ATOM 998 C CA . GLU A 1 121 ? 19.549 45.471 5.413 1.00 41.11 1299 GLU A CA 1
ATOM 999 C C . GLU A 1 121 ? 18.321 45.834 6.250 1.00 40.94 1299 GLU A C 1
ATOM 1000 O O . GLU A 1 121 ? 18.089 47.009 6.549 1.00 40.98 1299 GLU A O 1
ATOM 1006 N N . PHE A 1 122 ? 17.533 44.819 6.605 1.00 40.48 1300 PHE A N 1
ATOM 1007 C CA . PHE A 1 122 ? 16.354 44.996 7.434 1.00 40.60 1300 PHE A CA 1
ATOM 1008 C C . PHE A 1 122 ? 16.676 45.581 8.820 1.00 40.69 1300 PHE A C 1
ATOM 1009 O O . PHE A 1 122 ? 15.947 46.442 9.324 1.00 41.12 1300 PHE A O 1
ATOM 1017 N N . SER A 1 123 ? 17.748 45.099 9.446 1.00 40.36 1301 SER A N 1
ATOM 1018 C CA . SER A 1 123 ? 18.238 45.707 10.695 1.00 39.59 1301 SER A CA 1
ATOM 1019 C C . SER A 1 123 ? 19.737 45.554 10.839 1.00 38.41 1301 SER A C 1
ATOM 1020 O O . SER A 1 123 ? 20.235 44.431 10.935 1.00 39.41 1301 SER A O 1
ATOM 1023 N N . PRO A 1 124 ? 20.459 46.676 10.871 1.00 37.20 1302 PRO A N 1
ATOM 1024 C CA . PRO A 1 124 ? 21.905 46.718 11.060 1.00 36.22 1302 PRO A CA 1
ATOM 1025 C C . PRO A 1 124 ? 22.399 46.140 12.388 1.00 34.92 1302 PRO A C 1
ATOM 1026 O O . PRO A 1 124 ? 23.615 46.018 12.580 1.00 34.89 1302 PRO A O 1
ATOM 1030 N N . PHE A 1 125 ? 21.473 45.809 13.293 1.00 33.59 1303 PHE A N 1
ATOM 1031 C CA . PHE A 1 125 ? 21.785 45.075 14.519 1.00 32.27 1303 PHE A CA 1
ATOM 1032 C C . PHE A 1 125 ? 22.523 43.800 14.117 1.00 31.72 1303 PHE A C 1
ATOM 1033 O O . PHE A 1 125 ? 23.501 43.423 14.742 1.00 29.91 1303 PHE A O 1
ATOM 1041 N N . PHE A 1 126 ? 22.056 43.192 13.029 1.00 31.94 1304 PHE A N 1
ATOM 1042 C CA . PHE A 1 126 ? 22.612 41.946 12.532 1.00 32.88 1304 PHE A CA 1
ATOM 1043 C C . PHE A 1 126 ? 23.844 42.065 11.623 1.00 33.73 1304 PHE A C 1
ATOM 1044 O O . PHE A 1 126 ? 24.461 41.045 11.288 1.00 33.59 1304 PHE A O 1
ATOM 1052 N N . LYS A 1 127 ? 24.231 43.294 11.265 1.00 34.96 1305 LYS A N 1
ATOM 1053 C CA . LYS A 1 127 ? 25.445 43.522 10.456 1.00 37.00 1305 LYS A CA 1
ATOM 1054 C C . LYS A 1 127 ? 26.703 43.254 11.280 1.00 37.15 1305 LYS A C 1
ATOM 1055 O O . LYS A 1 127 ? 26.836 43.730 12.387 1.00 36.62 1305 LYS A O 1
ATOM 1061 N N . LYS A 1 128 ? 27.645 42.534 10.691 1.00 39.16 1306 LYS A N 1
ATOM 1062 C CA . LYS A 1 128 ? 28.881 42.146 11.357 1.00 40.52 1306 LYS A CA 1
ATOM 1063 C C . LYS A 1 128 ? 29.820 43.315 11.589 1.00 41.41 1306 LYS A C 1
ATOM 1064 O O . LYS A 1 128 ? 30.161 44.057 10.662 1.00 42.02 1306 LYS A O 1
ATOM 1070 N N . GLY A 1 129 ? 30.189 43.503 12.849 1.00 41.77 1307 GLY A N 1
ATOM 1071 C CA . GLY A 1 129 ? 31.190 44.478 13.219 1.00 42.93 1307 GLY A CA 1
ATOM 1072 C C . GLY A 1 129 ? 32.479 43.743 13.503 1.00 43.84 1307 GLY A C 1
ATOM 1073 O O . GLY A 1 129 ? 32.694 42.629 13.002 1.00 43.68 1307 GLY A O 1
ATOM 1074 N N . VAL A 1 130 ? 33.326 44.335 14.338 1.00 44.54 1308 VAL A N 1
ATOM 1075 C CA . VAL A 1 130 ? 34.717 43.874 14.443 1.00 45.33 1308 VAL A CA 1
ATOM 1076 C C . VAL A 1 130 ? 34.927 42.486 15.084 1.00 44.55 1308 VAL A C 1
ATOM 1077 O O . VAL A 1 130 ? 35.795 41.724 14.644 1.00 45.73 1308 VAL A O 1
ATOM 1081 N N . PHE A 1 131 ? 34.146 42.153 16.103 1.00 43.25 1309 PHE A N 1
ATOM 1082 C CA . PHE A 1 131 ? 34.334 40.861 16.778 1.00 41.45 1309 PHE A CA 1
ATOM 1083 C C . PHE A 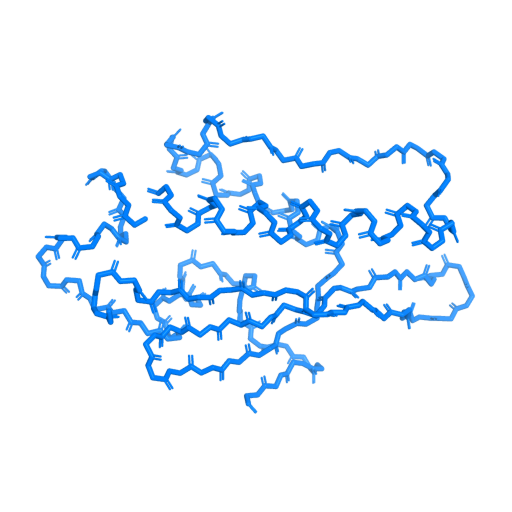1 131 ? 33.415 39.776 16.264 1.00 40.16 1309 PHE A C 1
ATOM 1084 O O . PHE A 1 131 ? 33.595 38.613 16.582 1.00 39.98 1309 PHE A O 1
ATOM 1092 N N . ASP A 1 132 ? 32.456 40.175 15.433 1.00 38.73 1310 ASP A N 1
ATOM 1093 C CA . ASP A 1 132 ? 31.455 39.286 14.859 1.00 37.51 1310 ASP A CA 1
ATOM 1094 C C . ASP A 1 132 ? 32.067 38.413 13.772 1.00 37.01 1310 ASP A C 1
ATOM 1095 O O . ASP A 1 132 ? 33.084 38.771 13.195 1.00 36.82 1310 ASP A O 1
ATOM 1100 N N . TYR A 1 133 ? 31.454 37.261 13.514 1.00 36.91 1311 TYR A N 1
ATOM 1101 C CA . TYR A 1 133 ? 32.052 36.255 12.637 1.00 37.02 1311 TYR A CA 1
ATOM 1102 C C . TYR A 1 133 ? 31.034 35.338 11.933 1.00 38.16 1311 TYR A C 1
ATOM 1103 O O . TYR A 1 133 ? 29.917 35.119 12.425 1.00 36.97 1311 TYR A O 1
ATOM 1112 N N . SER A 1 134 ? 31.436 34.810 10.776 1.00 40.04 1312 SER A N 1
ATOM 1113 C CA . SER A 1 134 ? 30.615 33.884 9.990 1.00 42.06 1312 SER A CA 1
ATOM 1114 C C . SER A 1 134 ? 30.998 32.439 10.269 1.00 43.11 1312 SER A C 1
ATOM 1115 O O . SER A 1 134 ? 32.164 32.151 10.569 1.00 43.64 1312 SER A O 1
#

Nearest PDB structures (foldseek):
  6ee0-assembly1_A  TM=9.646E-01  e=8.826E-21  Homo sapiens
  1xtn-assembly1_A  TM=8.865E-01  e=5.241E-07  Mus musculus
  6edx-assembly1_A  TM=8.338E-01  e=1.169E-06  Homo sapiens
  4oxw-assembly1_A  TM=7.797E-01  e=5.930E-07  synthetic construct
  8esf-assembly1_A  TM=6.696E-01  e=6.451E-05  Homo sapiens

Sequence (132 aa):
DLKDPIKISIPRYVLCGQGKDAHFEFEVKITVLDETWTVFRRYSRFREHKTLKLKYAELAALEFPPKKLFGNKDERVIAERRSHLEKYLRDFFSVLQSATSPLHINKVGLTLSKHTICEFSPFFKKGVFDYS

Radius of gyration: 15.36 Å; Cα contacts (8 Å, |Δi|>4): 169; chains: 1; bounding box: 37×29×45 Å

Foldseek 3Di:
DLLCFKDKAFPDKDWDDDDVVIAIWTWIWMGGHPDIKIDTGGLVLLVVLVVVCVVDVLSVPQDQDDDDPDDRVDVVVVVVVRVRSRVSVVVVCVSCPVPVDLSVSPPPPDDDDLVVVCVVPVSSPDDDVMTD

InterPro domains:
  IPR000253 Forkhead-associated (FHA) domain [PF00498] (479-544)
  IPR001683 Phox homology [PF00787] (1213-1272)
  IPR001683 Phox homology [PS50195] (1182-1296)
  IPR001683 Phox homology [SM00312] (1184-1286)
  IPR001752 Kinesin motor domain [PF00225] (9-358)
  IPR001752 Kinesin motor domain [PR00380] (93-114)
  IPR001752 Kinesin motor domain [PR00380] (214-231)
  IPR001752 Kinesin motor domain [PR00380] (247-265)
  IPR001752 Kinesin motor domain [PR00380] (308-329)
  IPR001752 Kinesin motor domain [PS50067] (3-358)
  IPR001752 Kinesin motor domain [SM00129] (1-366)
  IPR008984 SMAD/FHA domain superfamily [SSF49879] (450-554)
  IPR019821 Kinesin motor domain, conserved site [PS00411] (246-257)
  IPR027417 P-loop containing nucleoside triphosphate hydrolase [SSF52540] (3-391)
  IPR036871 PX domain superfamily [G3DSA:3.30.1520.10] (1179-1312)
  IPR036871 PX domain superfamily [SSF64268] (1183-1274)
  IPR036961 Kinesin motor domain superfamily [G3DSA:3.40.850.10] (1-382)

GO terms:
  GO:0080025 phosphatidylinositol-3,5-bisphosphate binding (F, IDA)
  GO:0005547 phosphatidylinositol-3,4,5-trisphosphate binding (F, IDA)
  GO:0005737 cytoplasm (C, IDA)
  GO:0005768 endosome (C, IDA)
  GO:0005769 early endosome (C, IDA)
  GO:0005819 spindle (C, IDA)
  GO:0008574 plus-end-directed microtubule motor activity (F, IDA)
  GO:0032266 phosphatidylinositol-3-phosphate binding (F, IDA)
  GO:0043325 phosphatidylinositol-3,4-bisphosphate binding (F, IDA)
  GO:0031901 early endosome membrane (C, EXP)
  GO:0001919 regulation of receptor recycling (P, IMP)
  GO:0045022 early endosome to late endosome transport (P, IMP)
  GO:0032801 receptor catabolic process (P, IMP)
  GO:0007173 epidermal growth factor receptor signaling pathway (P, IMP)
  GO:0005515 protein binding (F, IPI)

Organism: Homo sapiens (NCBI:txid9606)

Solvent-accessible surface area: 8354 Å² total

Secondary structure (DSSP, 8-state):
--SS-EEEEEEEEEEESSTTS-EEEEEEEEEETTEEEEEEE-HHHHH--HHHHHH-GGGGGPPPPP--SS-TTSHHHHHHHHHHHHHHHHHHHH----TTSTT-TTSTT---SHHHHHHH-GGGS--SS-B-

B-factor: mean 39.99, std 11.54, range [13.7, 72.68]